Protein AF-A0A7C9ANL4-F1 (afdb_monomer)

Sequence (122 aa):
MRTINEDDHLSNDPPSDDTKQAWLREDARLFLQIRNFVDTEVIGLINHCEFMKELMYYLDLLYSGQGNISRIYEVCRAFYHAEKEGKSLIAHLMDFKKTYEELICFYHSVLISKYNRNSDNK

Solvent-accessible surface area (backbone atoms only — not comparable to full-atom values): 7108 Å² total; per-residue (Å²): 130,83,76,73,60,72,68,48,46,53,75,48,73,85,59,91,56,92,59,27,67,63,49,54,55,50,35,54,50,53,39,53,55,55,56,73,75,48,56,76,81,54,47,72,75,53,68,84,46,90,46,37,27,51,45,50,53,49,50,41,64,65,58,63,44,90,55,3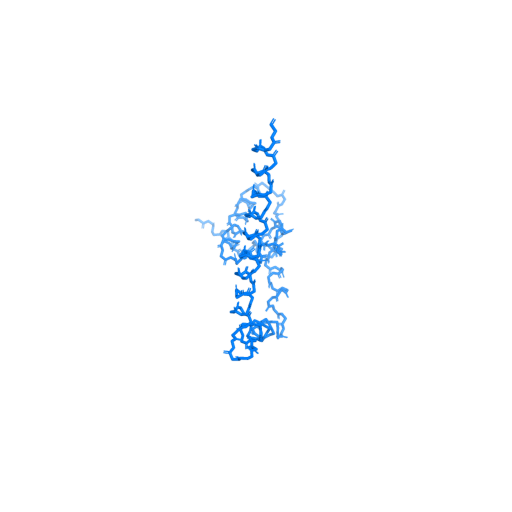8,59,61,46,50,50,50,50,51,48,53,59,70,66,31,63,56,97,90,36,40,46,68,57,53,52,50,54,50,51,51,55,51,52,52,50,50,53,51,54,50,52,53,51,51,55,51,50,52,57,59,58,76,75,108

Mean predicted aligned error: 14.86 Å

Foldseek 3Di:
DDPPPPCCQQAHDQDPDPCRVVVLVVFVVVVVVVLVVDDPVCNVVCVPDSGNNRSNVVCCVQPVPDCNVVVVVVVVCCQQPVDDPNHGPVVVVVVVVVVVVVVVVVVVVVVVVVVVVVVVVD

Organism: Opuntia streptacantha (NCBI:txid393608)

Radius of gyration: 26.52 Å; Cα contacts (8 Å, |Δi|>4): 47; chains: 1; bounding box: 54×34×85 Å

pLDDT: mean 79.26, std 11.83, range [32.06, 93.19]

Nearest PDB structures (foldseek):
  7sq3-assembly1_A  TM=4.144E-01  e=3.584E+00  synthetic construct
  1tmx-assembly1_A  TM=2.759E-01  e=5.996E+00  Pimelobacter simplex
  8gih-assembly1_C-3  TM=2.876E-01  e=9.406E+00  Hepatitis B virus

Structure (mmCIF, N/CA/C/O backbone):
data_AF-A0A7C9ANL4-F1
#
_entry.id   AF-A0A7C9ANL4-F1
#
loop_
_atom_site.group_PDB
_atom_site.id
_atom_site.type_symbol
_atom_site.label_atom_id
_atom_site.label_alt_id
_atom_site.label_comp_id
_atom_site.label_asym_id
_atom_site.label_entity_id
_atom_site.label_seq_id
_atom_site.pdbx_PDB_ins_code
_atom_site.Cartn_x
_atom_site.Cartn_y
_atom_site.Cartn_z
_atom_site.occupancy
_atom_site.B_iso_or_equiv
_atom_site.auth_seq_id
_atom_site.auth_comp_id
_atom_site.auth_asym_id
_atom_site.auth_atom_id
_atom_site.pdbx_PDB_model_num
ATOM 1 N N . MET A 1 1 ? 13.141 14.160 -30.616 1.00 32.06 1 MET A N 1
ATOM 2 C CA . MET A 1 1 ? 13.045 13.787 -29.191 1.00 32.06 1 MET A CA 1
ATOM 3 C C . MET A 1 1 ? 12.979 12.274 -29.138 1.00 32.06 1 MET A C 1
ATOM 5 O O . MET A 1 1 ? 12.066 11.727 -29.738 1.00 32.06 1 MET A O 1
ATOM 9 N N . ARG A 1 2 ? 13.980 11.596 -28.561 1.00 38.28 2 ARG A N 1
ATOM 10 C CA . ARG A 1 2 ? 13.885 10.148 -28.333 1.00 38.28 2 ARG A CA 1
ATOM 11 C C . ARG A 1 2 ? 12.929 9.965 -27.161 1.00 38.28 2 ARG A C 1
ATOM 13 O O . ARG A 1 2 ? 13.272 10.351 -26.050 1.00 38.28 2 ARG A O 1
ATOM 20 N N . THR A 1 3 ? 11.734 9.460 -27.428 1.00 39.00 3 THR A N 1
ATOM 21 C CA . THR A 1 3 ? 10.928 8.801 -26.405 1.00 39.00 3 THR A CA 1
ATOM 22 C C . THR A 1 3 ? 11.764 7.621 -25.928 1.00 39.00 3 THR A C 1
ATOM 24 O O . THR A 1 3 ? 11.957 6.661 -26.673 1.00 39.00 3 THR A O 1
ATOM 27 N N . ILE A 1 4 ? 12.373 7.748 -24.748 1.00 48.22 4 ILE A N 1
ATOM 28 C CA . ILE A 1 4 ? 12.832 6.577 -24.001 1.00 48.22 4 ILE A CA 1
ATOM 29 C C . ILE A 1 4 ? 11.581 5.710 -23.889 1.00 48.22 4 ILE A C 1
ATOM 31 O O . ILE A 1 4 ? 10.530 6.215 -23.497 1.00 48.22 4 ILE A O 1
ATOM 35 N N . ASN A 1 5 ? 11.649 4.489 -24.408 1.00 56.22 5 ASN A N 1
ATOM 36 C CA . ASN A 1 5 ? 10.501 3.600 -24.420 1.00 56.22 5 ASN A CA 1
ATOM 37 C C . ASN A 1 5 ? 10.139 3.345 -22.953 1.00 56.22 5 ASN A C 1
ATOM 39 O O . ASN A 1 5 ? 10.949 2.761 -22.247 1.00 56.22 5 ASN A O 1
ATOM 43 N N . GLU A 1 6 ? 9.009 3.856 -22.463 1.00 55.91 6 GLU A N 1
ATOM 44 C CA . GLU A 1 6 ? 8.657 3.792 -21.031 1.00 55.91 6 GLU A CA 1
ATOM 45 C C . GLU A 1 6 ? 8.586 2.335 -20.533 1.00 55.91 6 GLU A C 1
ATOM 47 O O . GLU A 1 6 ? 8.926 2.056 -19.385 1.00 55.91 6 GLU A O 1
ATOM 52 N N . ASP A 1 7 ? 8.285 1.400 -21.442 1.00 62.53 7 ASP A N 1
ATOM 53 C CA . ASP A 1 7 ? 8.330 -0.051 -21.227 1.00 62.53 7 ASP A CA 1
ATOM 54 C C . ASP A 1 7 ? 9.720 -0.588 -20.837 1.00 62.53 7 ASP A C 1
ATOM 56 O O . ASP A 1 7 ? 9.826 -1.665 -20.247 1.00 62.53 7 ASP A O 1
ATOM 60 N N . ASP A 1 8 ? 10.794 0.148 -21.135 1.00 75.25 8 ASP A N 1
ATOM 61 C CA . ASP A 1 8 ? 12.172 -0.240 -20.818 1.00 75.25 8 ASP A CA 1
ATOM 62 C C . ASP A 1 8 ? 12.377 -0.368 -19.301 1.00 75.25 8 ASP A C 1
ATOM 64 O O . ASP A 1 8 ? 12.922 -1.361 -18.825 1.00 75.25 8 ASP A O 1
ATOM 68 N N . HIS A 1 9 ? 11.830 0.573 -18.526 1.00 84.44 9 HIS A N 1
ATOM 69 C CA . HIS A 1 9 ? 11.917 0.583 -17.062 1.00 84.44 9 HIS A CA 1
ATOM 70 C C . HIS A 1 9 ? 11.078 -0.514 -16.393 1.00 84.44 9 HIS A C 1
ATOM 72 O O . HIS A 1 9 ? 11.322 -0.874 -15.242 1.00 84.44 9 HIS A O 1
ATOM 78 N N . LEU A 1 10 ? 10.083 -1.061 -17.100 1.00 82.19 10 LEU A N 1
ATOM 79 C CA . LEU A 1 10 ? 9.181 -2.081 -16.559 1.00 82.19 10 LEU A CA 1
ATOM 80 C C . LEU A 1 10 ? 9.803 -3.482 -16.587 1.00 82.19 10 LEU A C 1
ATOM 82 O O . LEU A 1 10 ? 9.390 -4.346 -15.818 1.00 82.19 10 LEU A O 1
ATOM 86 N N . SER A 1 11 ? 10.762 -3.726 -17.487 1.00 81.00 11 SER A N 1
ATOM 87 C CA . SER A 1 11 ? 11.267 -5.080 -17.772 1.00 81.00 11 SER A CA 1
ATOM 88 C C . SER A 1 11 ? 12.789 -5.202 -17.765 1.00 81.00 11 SER A C 1
ATOM 90 O O . SER A 1 11 ? 13.307 -6.293 -17.498 1.00 81.00 11 SER A O 1
ATOM 92 N N . ASN A 1 12 ? 13.519 -4.118 -18.029 1.00 85.56 12 ASN A N 1
ATOM 93 C CA . ASN A 1 12 ? 14.965 -4.167 -18.217 1.00 85.56 12 ASN A CA 1
ATOM 94 C C . ASN A 1 12 ? 15.724 -3.678 -16.984 1.00 85.56 12 ASN A C 1
ATOM 96 O O . ASN A 1 12 ? 15.233 -2.882 -16.187 1.00 85.56 12 ASN A O 1
ATOM 100 N N . ASP A 1 13 ? 16.933 -4.210 -16.821 1.00 87.50 13 ASP A N 1
ATOM 101 C CA . ASP A 1 13 ? 17.856 -3.769 -15.781 1.00 87.50 13 ASP A CA 1
ATOM 102 C C . ASP A 1 13 ? 18.574 -2.481 -16.219 1.00 87.50 13 ASP A C 1
ATOM 104 O O . ASP A 1 13 ? 18.686 -2.222 -17.425 1.00 87.50 13 ASP A O 1
ATOM 108 N N . PRO A 1 14 ? 19.104 -1.682 -15.271 1.00 87.44 14 PRO A N 1
ATOM 109 C CA . PRO A 1 14 ? 19.801 -0.450 -15.605 1.00 87.44 14 PRO A CA 1
ATOM 110 C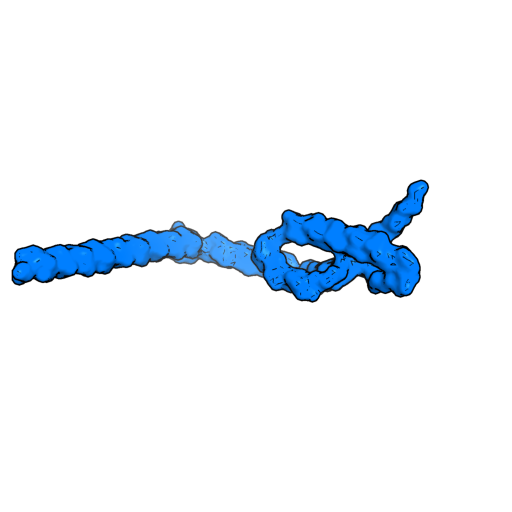 C . PRO A 1 14 ? 20.946 -0.705 -16.602 1.00 87.44 14 PRO A C 1
ATOM 112 O O . PRO A 1 14 ? 21.752 -1.620 -16.386 1.00 87.44 14 PRO A O 1
ATOM 115 N N . PRO A 1 15 ? 21.093 0.120 -17.653 1.00 89.06 15 PRO A N 1
ATOM 116 C CA . PRO A 1 15 ? 22.166 -0.046 -18.621 1.00 89.06 15 PRO A CA 1
ATOM 117 C C . PRO A 1 15 ? 23.537 0.185 -17.969 1.00 89.06 15 PRO A C 1
ATOM 119 O O . PRO A 1 15 ? 23.674 0.890 -16.965 1.00 89.06 15 PRO A O 1
ATOM 122 N N . SER A 1 16 ? 24.581 -0.421 -18.536 1.00 89.62 16 SER A N 1
ATOM 123 C CA . SER A 1 16 ? 25.959 -0.322 -18.032 1.00 89.62 16 SER A CA 1
ATOM 124 C C . SER A 1 16 ? 26.796 0.769 -18.707 1.00 89.62 16 SER A C 1
ATOM 126 O O . SER A 1 16 ? 27.961 0.938 -18.357 1.00 89.62 16 SER A O 1
ATOM 128 N N . ASP A 1 17 ? 26.237 1.460 -19.697 1.00 91.00 17 ASP A N 1
ATOM 129 C CA . ASP A 1 17 ? 26.921 2.475 -20.495 1.00 91.00 17 ASP A CA 1
ATOM 130 C C . ASP A 1 17 ? 26.726 3.896 -19.930 1.00 91.00 17 ASP A C 1
ATOM 132 O O . ASP A 1 17 ? 26.161 4.105 -18.851 1.00 91.00 17 ASP A O 1
ATOM 136 N N . ASP A 1 18 ? 27.181 4.897 -20.684 1.00 89.88 18 ASP A N 1
ATOM 137 C CA . ASP A 1 18 ? 27.098 6.311 -20.307 1.00 89.88 18 ASP A CA 1
ATOM 138 C C . ASP A 1 18 ? 25.650 6.812 -20.117 1.00 89.88 18 ASP A C 1
ATOM 140 O O . ASP A 1 18 ? 25.428 7.875 -19.531 1.00 89.88 18 ASP A O 1
ATOM 144 N N . THR A 1 19 ? 24.640 6.056 -20.567 1.00 89.12 19 THR A N 1
ATOM 145 C CA . THR A 1 19 ? 23.224 6.407 -20.395 1.00 89.12 19 THR A CA 1
ATOM 146 C C . THR A 1 19 ? 22.669 6.031 -19.019 1.00 89.12 19 THR A C 1
ATOM 148 O O . THR A 1 19 ? 21.613 6.540 -18.633 1.00 89.12 19 THR A O 1
ATOM 151 N N . LYS A 1 20 ? 23.408 5.240 -18.222 1.00 89.75 20 LYS A N 1
ATOM 152 C CA . LYS A 1 20 ? 22.997 4.745 -16.896 1.00 89.75 20 LYS A CA 1
ATOM 153 C C . LYS A 1 20 ? 22.445 5.823 -15.968 1.00 89.75 20 LYS A C 1
ATOM 155 O O . LYS A 1 20 ? 21.421 5.623 -15.329 1.00 89.75 20 LYS A O 1
ATOM 160 N N . GLN A 1 21 ? 23.106 6.976 -15.876 1.00 89.88 21 GLN A N 1
ATOM 161 C CA . GLN A 1 21 ? 22.682 8.043 -14.958 1.00 89.88 21 GLN A CA 1
ATOM 162 C C . GLN A 1 21 ? 21.355 8.687 -15.370 1.00 89.88 21 GLN A C 1
ATOM 164 O O . GLN A 1 21 ? 20.523 9.003 -14.519 1.00 89.88 21 GLN A O 1
ATOM 169 N N . ALA A 1 22 ? 21.151 8.882 -16.675 1.00 89.25 22 ALA A N 1
ATOM 170 C CA . ALA A 1 22 ? 19.892 9.402 -17.193 1.00 89.25 22 ALA A CA 1
ATOM 171 C C . ALA A 1 22 ? 18.761 8.389 -16.978 1.00 89.25 22 ALA A C 1
ATOM 173 O O . ALA A 1 22 ? 17.679 8.775 -16.542 1.00 89.25 22 ALA A O 1
ATOM 174 N N . TRP A 1 23 ? 19.054 7.105 -17.198 1.00 91.69 23 TRP A N 1
ATOM 175 C CA . TRP A 1 23 ? 18.128 6.003 -16.963 1.00 91.69 23 TRP A CA 1
ATOM 176 C C . TRP A 1 23 ? 17.707 5.915 -15.488 1.00 91.69 23 TRP A C 1
ATOM 178 O O . TRP A 1 23 ? 16.521 5.954 -15.191 1.00 91.69 23 TRP A O 1
ATOM 188 N N . LEU A 1 24 ? 18.655 5.914 -14.543 1.00 91.88 24 LEU A N 1
ATOM 189 C CA . LEU A 1 24 ? 18.358 5.834 -13.102 1.00 91.88 24 LEU A CA 1
ATOM 190 C C . LEU A 1 24 ? 17.508 7.006 -12.600 1.00 91.88 24 LEU A C 1
ATOM 192 O O . LEU A 1 24 ? 16.651 6.837 -11.736 1.00 91.88 24 LEU A O 1
ATOM 196 N N . ARG A 1 25 ? 17.744 8.212 -13.131 1.00 91.75 25 ARG A N 1
ATOM 197 C CA . ARG A 1 25 ? 16.937 9.386 -12.781 1.00 91.75 25 ARG A CA 1
ATOM 198 C C . ARG A 1 25 ? 15.487 9.217 -13.229 1.00 91.75 25 ARG A C 1
ATOM 200 O O . ARG A 1 25 ? 14.581 9.622 -12.503 1.00 91.75 25 ARG A O 1
ATOM 207 N N . GLU A 1 26 ? 15.291 8.685 -14.426 1.00 89.75 26 GLU A N 1
ATOM 208 C CA . GLU A 1 26 ? 13.966 8.457 -14.989 1.00 89.75 26 GLU A CA 1
ATOM 209 C C . GLU A 1 26 ? 13.236 7.332 -14.246 1.00 89.75 26 GLU A C 1
ATOM 211 O O . GLU A 1 26 ? 12.099 7.525 -13.821 1.00 89.75 26 GLU A O 1
ATOM 216 N N . ASP A 1 27 ? 13.929 6.230 -13.957 1.00 91.25 27 ASP A N 1
ATOM 217 C CA . ASP A 1 27 ? 13.401 5.113 -13.170 1.00 91.25 27 ASP A CA 1
ATOM 218 C C . ASP A 1 27 ? 12.905 5.569 -11.789 1.00 91.25 27 ASP A C 1
ATOM 220 O O . ASP A 1 27 ? 11.748 5.352 -11.424 1.00 91.25 27 ASP A O 1
ATOM 224 N N . ALA A 1 28 ? 13.732 6.331 -11.061 1.00 90.75 28 ALA A N 1
ATOM 225 C CA . ALA A 1 28 ? 13.367 6.879 -9.756 1.00 90.75 28 ALA A CA 1
ATOM 226 C C . ALA A 1 28 ? 12.168 7.840 -9.832 1.00 90.75 28 ALA A C 1
ATOM 228 O O . ALA A 1 28 ? 11.339 7.883 -8.917 1.00 90.75 28 ALA A O 1
ATOM 229 N N . ARG A 1 29 ? 12.053 8.620 -10.917 1.00 91.94 29 ARG A N 1
ATOM 230 C CA . ARG A 1 29 ? 10.903 9.507 -11.143 1.00 91.94 29 ARG A CA 1
ATOM 231 C C . ARG A 1 29 ? 9.619 8.696 -11.281 1.00 91.94 29 ARG A C 1
ATOM 233 O O . ARG A 1 29 ? 8.642 9.014 -10.603 1.00 91.94 29 ARG A O 1
ATOM 240 N N . LEU A 1 30 ? 9.633 7.668 -12.125 1.00 87.94 30 LEU A N 1
ATOM 241 C CA . LEU A 1 30 ? 8.485 6.792 -12.343 1.00 87.94 30 LEU A CA 1
ATOM 242 C C . LEU A 1 30 ? 8.124 6.046 -11.047 1.00 87.94 30 LEU A C 1
ATOM 244 O O . LEU A 1 30 ? 6.954 6.000 -10.665 1.00 87.94 30 LEU A O 1
ATOM 248 N N . PHE A 1 31 ? 9.122 5.542 -10.313 1.00 88.31 31 PHE A N 1
ATOM 249 C CA . PHE A 1 31 ? 8.925 4.842 -9.039 1.00 88.31 31 PHE A CA 1
ATOM 250 C C . PHE A 1 31 ? 8.205 5.725 -8.021 1.00 88.31 31 PHE A C 1
ATOM 252 O O . PHE A 1 31 ? 7.204 5.324 -7.426 1.00 88.31 31 PHE A O 1
ATOM 259 N N . LEU A 1 32 ? 8.681 6.960 -7.843 1.00 87.94 32 LEU A N 1
ATOM 260 C CA . LEU A 1 32 ? 8.068 7.915 -6.923 1.00 87.94 32 LEU A CA 1
ATOM 261 C C . LEU A 1 32 ? 6.652 8.304 -7.349 1.00 87.94 32 LEU A C 1
ATOM 263 O O . LEU A 1 32 ? 5.794 8.477 -6.486 1.00 87.94 32 LEU A O 1
ATOM 267 N N . GLN A 1 33 ? 6.392 8.426 -8.652 1.00 85.50 33 GLN A N 1
ATOM 268 C CA . GLN A 1 33 ? 5.047 8.700 -9.153 1.00 85.50 33 GLN A CA 1
ATOM 269 C C . GLN A 1 33 ? 4.078 7.591 -8.754 1.00 85.50 33 GLN A C 1
ATOM 271 O O . GLN A 1 33 ? 3.064 7.895 -8.134 1.00 85.50 33 GLN A O 1
ATOM 276 N N . ILE A 1 34 ? 4.406 6.325 -9.024 1.00 82.50 34 ILE A N 1
ATOM 277 C CA . ILE A 1 34 ? 3.543 5.196 -8.648 1.00 82.50 34 ILE A CA 1
ATOM 278 C C . ILE A 1 34 ? 3.395 5.112 -7.130 1.00 82.50 34 ILE A C 1
ATOM 280 O O . ILE A 1 34 ? 2.277 5.024 -6.629 1.00 82.50 34 ILE A O 1
ATOM 284 N N . ARG A 1 35 ? 4.497 5.224 -6.382 1.00 83.88 35 ARG A N 1
ATOM 285 C CA . ARG A 1 35 ? 4.475 5.191 -4.913 1.00 83.88 35 ARG A CA 1
ATOM 286 C C . ARG A 1 35 ? 3.535 6.239 -4.313 1.00 83.88 35 ARG A C 1
ATOM 288 O O . ARG A 1 35 ? 2.909 5.961 -3.298 1.00 83.88 35 ARG A O 1
ATOM 295 N N . ASN A 1 36 ? 3.408 7.413 -4.932 1.00 84.19 36 ASN A N 1
ATOM 296 C CA . ASN A 1 36 ? 2.500 8.464 -4.467 1.00 84.19 36 ASN A CA 1
ATOM 297 C C . ASN A 1 36 ? 1.010 8.141 -4.678 1.00 84.19 36 ASN A C 1
ATOM 299 O O . ASN A 1 36 ? 0.171 8.770 -4.038 1.00 84.19 36 ASN A O 1
ATOM 303 N N . PHE A 1 37 ? 0.671 7.200 -5.561 1.00 81.50 37 PHE A N 1
ATOM 304 C CA . PHE A 1 37 ? -0.707 6.754 -5.801 1.00 81.50 37 PHE A CA 1
ATOM 305 C C . PHE A 1 37 ? -1.087 5.498 -5.011 1.00 81.50 37 PHE A C 1
ATOM 307 O O . PHE A 1 37 ? -2.248 5.094 -5.027 1.00 81.50 37 PHE A O 1
ATOM 314 N N . VAL A 1 38 ? -0.124 4.874 -4.337 1.00 79.75 38 VAL A N 1
ATOM 315 C CA . VAL A 1 38 ? -0.318 3.644 -3.572 1.00 79.75 38 VAL A CA 1
ATOM 316 C C . VAL A 1 38 ? -0.679 3.983 -2.123 1.00 79.75 38 VAL A C 1
ATOM 318 O O . VAL A 1 38 ? -0.069 4.863 -1.514 1.00 79.75 38 VAL A O 1
ATOM 321 N N . ASP A 1 39 ? -1.657 3.268 -1.560 1.00 80.94 39 ASP A N 1
ATOM 322 C CA . ASP A 1 39 ? -2.067 3.434 -0.163 1.00 80.94 39 ASP A CA 1
ATOM 323 C C . ASP A 1 39 ? -0.890 3.253 0.802 1.00 80.94 39 ASP A C 1
ATOM 325 O O . ASP A 1 39 ? -0.027 2.389 0.624 1.00 80.94 39 ASP A O 1
ATOM 329 N N . THR A 1 40 ? -0.878 4.040 1.878 1.00 80.38 40 THR A N 1
ATOM 330 C CA . THR A 1 40 ? 0.217 4.056 2.863 1.00 80.38 40 THR A CA 1
ATOM 331 C C . THR A 1 40 ? 0.476 2.694 3.508 1.00 80.38 40 THR A C 1
ATOM 333 O O . THR A 1 40 ? 1.617 2.397 3.862 1.00 80.38 40 THR A O 1
ATOM 336 N N . GLU A 1 41 ? -0.545 1.843 3.610 1.00 78.56 41 GLU A N 1
ATOM 337 C CA . GLU A 1 41 ? -0.429 0.465 4.101 1.00 78.56 41 GLU A CA 1
ATOM 338 C C . GLU A 1 41 ? 0.342 -0.444 3.128 1.00 78.56 41 GLU A C 1
ATOM 340 O O . GLU A 1 41 ? 1.087 -1.326 3.554 1.00 78.56 41 GLU A O 1
ATOM 345 N N . VAL A 1 42 ? 0.236 -0.189 1.821 1.00 76.00 42 VAL A N 1
ATOM 346 C CA . VAL A 1 42 ? 0.942 -0.932 0.768 1.00 76.00 42 VAL A CA 1
ATOM 347 C C . VAL A 1 42 ? 2.374 -0.411 0.591 1.00 76.00 42 VAL A C 1
ATOM 349 O O . VAL A 1 42 ? 3.258 -1.188 0.232 1.00 76.00 42 VAL A O 1
ATOM 352 N N . ILE A 1 43 ? 2.656 0.854 0.939 1.00 81.75 43 ILE A N 1
ATOM 353 C CA . ILE A 1 43 ? 4.022 1.421 0.918 1.00 81.75 43 ILE A CA 1
ATOM 354 C C . ILE A 1 43 ? 4.998 0.555 1.729 1.00 81.75 43 ILE A C 1
ATOM 356 O O . ILE A 1 43 ? 6.120 0.313 1.288 1.00 81.75 43 ILE A O 1
ATOM 360 N N . GLY A 1 44 ? 4.568 0.041 2.887 1.00 82.00 44 GLY A N 1
ATOM 361 C CA . GLY A 1 44 ? 5.388 -0.846 3.719 1.00 82.00 44 GLY A CA 1
ATOM 362 C C . GLY A 1 44 ? 5.824 -2.127 3.001 1.00 82.00 44 GLY A C 1
ATOM 363 O O . GLY A 1 44 ? 6.926 -2.615 3.243 1.00 82.00 44 GLY A O 1
ATOM 364 N N . LEU A 1 45 ? 4.989 -2.631 2.089 1.00 79.31 45 LEU A N 1
ATOM 365 C CA . LEU A 1 45 ? 5.239 -3.853 1.329 1.00 79.31 45 LEU A CA 1
ATOM 366 C C . LEU A 1 45 ? 6.193 -3.623 0.155 1.00 79.31 45 LEU A C 1
ATOM 368 O O . LEU A 1 45 ? 6.964 -4.517 -0.159 1.00 79.31 45 LEU A O 1
ATOM 372 N N . ILE A 1 46 ? 6.195 -2.434 -0.453 1.00 83.50 46 ILE A N 1
ATOM 373 C CA . ILE A 1 46 ? 7.013 -2.118 -1.641 1.00 83.50 46 ILE A CA 1
ATOM 374 C C . ILE A 1 46 ? 8.333 -1.393 -1.324 1.00 83.50 46 ILE A C 1
ATOM 376 O O . ILE A 1 46 ? 9.111 -1.103 -2.224 1.00 83.50 46 ILE A O 1
ATOM 380 N N . ASN A 1 47 ? 8.620 -1.103 -0.050 1.00 85.50 47 ASN A N 1
ATOM 381 C CA . ASN A 1 47 ? 9.829 -0.372 0.365 1.00 85.50 47 ASN A CA 1
ATOM 382 C C . ASN A 1 47 ? 11.154 -1.091 0.056 1.00 85.50 47 ASN A C 1
ATOM 384 O O . ASN A 1 47 ? 12.208 -0.468 0.135 1.00 85.50 47 ASN A O 1
ATOM 388 N N . HIS A 1 48 ? 11.110 -2.391 -0.225 1.00 85.75 48 HIS A N 1
ATOM 389 C CA . HIS A 1 48 ? 12.289 -3.182 -0.565 1.00 85.75 48 HIS A CA 1
ATOM 390 C C . HIS A 1 48 ? 12.632 -3.136 -2.061 1.00 85.75 48 HIS A C 1
ATOM 392 O O . HIS A 1 48 ? 13.682 -3.643 -2.436 1.00 85.75 48 HIS A O 1
ATOM 398 N N . CYS A 1 49 ? 11.759 -2.568 -2.900 1.00 90.06 49 CYS A N 1
ATOM 399 C CA . CYS A 1 49 ? 12.001 -2.427 -4.330 1.00 90.06 49 CYS A CA 1
ATOM 400 C C . CYS A 1 49 ? 12.941 -1.242 -4.586 1.00 90.06 49 CYS A C 1
ATOM 402 O O . CYS A 1 49 ? 12.678 -0.129 -4.125 1.00 90.06 49 CYS A O 1
ATOM 404 N N . GLU A 1 50 ? 14.008 -1.475 -5.346 1.00 88.69 50 GLU A N 1
ATOM 405 C CA . GLU A 1 50 ? 14.964 -0.443 -5.754 1.00 88.69 50 GLU A CA 1
ATOM 406 C C . GLU A 1 50 ? 14.628 0.142 -7.132 1.00 88.69 50 GLU A C 1
ATOM 408 O O . GLU A 1 50 ? 14.866 1.329 -7.361 1.00 88.69 50 GLU A O 1
ATOM 413 N N . PHE A 1 51 ? 14.039 -0.668 -8.021 1.00 90.00 51 PHE A N 1
ATOM 414 C CA . PHE A 1 51 ? 13.750 -0.293 -9.411 1.00 90.00 51 PHE A CA 1
ATOM 415 C C . PHE A 1 51 ? 12.279 -0.457 -9.790 1.00 90.00 51 PHE A C 1
ATOM 417 O O . PHE A 1 51 ? 11.544 -1.258 -9.202 1.00 90.00 51 PHE A O 1
ATOM 424 N N . MET A 1 52 ? 11.854 0.261 -10.834 1.00 87.19 52 MET A N 1
ATOM 425 C CA . MET A 1 52 ? 10.491 0.169 -11.369 1.00 87.19 52 MET A CA 1
ATOM 426 C C . MET A 1 52 ? 10.109 -1.264 -11.773 1.00 87.19 52 MET A C 1
ATOM 428 O O . MET A 1 52 ? 9.021 -1.732 -11.442 1.00 87.19 52 MET A O 1
ATOM 432 N N . LYS A 1 53 ? 11.020 -1.999 -12.413 1.00 88.19 53 LYS A N 1
ATOM 433 C CA . LYS A 1 53 ? 10.846 -3.418 -12.757 1.00 88.19 53 LYS A CA 1
ATOM 434 C C . LYS A 1 53 ? 10.474 -4.283 -11.550 1.00 88.19 53 LYS A C 1
ATOM 436 O O . LYS A 1 53 ? 9.582 -5.122 -11.638 1.00 88.19 53 LYS A O 1
ATOM 441 N N . GLU A 1 54 ? 11.142 -4.079 -10.416 1.00 87.69 54 GLU A N 1
ATOM 442 C CA . GLU A 1 54 ? 10.894 -4.847 -9.191 1.00 87.69 54 GLU A CA 1
ATOM 443 C C . GLU A 1 54 ? 9.546 -4.486 -8.574 1.00 87.69 54 GLU A C 1
ATOM 445 O O . GLU A 1 54 ? 8.785 -5.375 -8.196 1.00 87.69 54 GLU A O 1
ATOM 450 N N . LEU A 1 55 ? 9.228 -3.188 -8.535 1.00 87.62 55 LEU A N 1
ATOM 451 C CA . LEU A 1 55 ? 7.927 -2.694 -8.094 1.00 87.62 55 LEU A CA 1
ATOM 452 C C . LEU A 1 55 ? 6.800 -3.304 -8.929 1.00 87.62 55 LEU A C 1
ATOM 454 O O . LEU A 1 55 ? 5.839 -3.828 -8.374 1.00 87.62 55 LEU A O 1
ATOM 458 N N . MET A 1 56 ? 6.926 -3.270 -10.254 1.00 85.38 56 MET A N 1
ATOM 459 C CA . MET A 1 56 ? 5.918 -3.798 -11.171 1.00 85.38 56 MET A CA 1
ATOM 460 C C . MET A 1 56 ? 5.784 -5.312 -11.067 1.00 85.38 56 MET A C 1
ATOM 462 O O . MET A 1 56 ? 4.664 -5.808 -11.017 1.00 85.38 56 MET A O 1
ATOM 466 N N . TYR A 1 57 ? 6.895 -6.042 -10.959 1.00 83.69 57 TYR A N 1
ATOM 467 C CA . TYR A 1 57 ? 6.873 -7.483 -10.713 1.00 83.69 57 TYR A CA 1
ATOM 468 C C . TYR A 1 57 ? 6.180 -7.826 -9.388 1.00 83.69 57 TYR A C 1
ATOM 470 O O . TYR A 1 57 ? 5.398 -8.772 -9.317 1.00 83.69 57 TYR A O 1
ATOM 478 N N . TYR A 1 58 ? 6.433 -7.049 -8.333 1.00 82.69 58 TYR A N 1
ATOM 479 C CA . TYR A 1 58 ? 5.829 -7.283 -7.027 1.00 82.69 58 TYR A CA 1
ATOM 480 C C . TYR A 1 58 ? 4.342 -6.920 -7.001 1.00 82.69 58 TYR A C 1
ATOM 482 O O . TYR A 1 58 ? 3.536 -7.663 -6.445 1.00 82.69 58 TYR A O 1
ATOM 490 N N . LEU A 1 59 ? 3.954 -5.809 -7.630 1.00 79.50 59 LEU A N 1
ATOM 491 C CA . LEU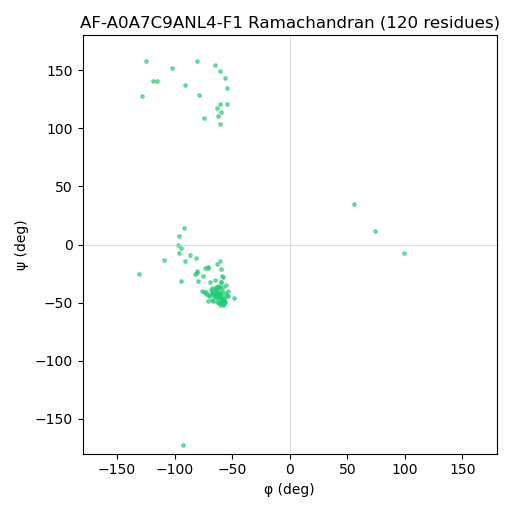 A 1 59 ? 2.551 -5.442 -7.807 1.00 79.50 59 LEU A CA 1
ATOM 492 C C . LEU A 1 59 ? 1.819 -6.487 -8.647 1.00 79.50 59 LEU A C 1
ATOM 494 O O . LEU A 1 59 ? 0.724 -6.895 -8.270 1.00 79.50 59 LEU A O 1
ATOM 498 N N . ASP A 1 60 ? 2.429 -6.974 -9.727 1.00 80.12 60 ASP A N 1
ATOM 499 C CA . ASP A 1 60 ? 1.871 -8.086 -10.483 1.00 80.12 60 ASP A CA 1
ATOM 500 C C . ASP A 1 60 ? 1.701 -9.299 -9.565 1.00 80.12 60 ASP A C 1
ATOM 502 O O . ASP A 1 60 ? 0.585 -9.746 -9.383 1.00 80.12 60 ASP A O 1
ATOM 506 N N . LEU A 1 61 ? 2.723 -9.744 -8.833 1.00 76.94 61 LEU A N 1
ATOM 507 C CA . LEU A 1 61 ? 2.589 -10.863 -7.891 1.00 76.94 61 LEU A CA 1
ATOM 508 C C . LEU A 1 61 ? 1.457 -10.677 -6.857 1.00 76.94 61 LEU A C 1
ATOM 510 O O . LEU A 1 61 ? 0.710 -11.617 -6.570 1.00 76.94 61 LEU A O 1
ATOM 514 N N . LEU A 1 62 ? 1.323 -9.478 -6.282 1.00 73.38 62 LEU A N 1
ATOM 515 C CA . LEU A 1 62 ? 0.277 -9.168 -5.305 1.00 73.38 62 LEU A CA 1
ATOM 516 C C . LEU A 1 62 ? -1.123 -9.228 -5.934 1.00 73.38 62 LEU A C 1
ATOM 518 O O . LEU A 1 62 ? -2.056 -9.765 -5.326 1.00 73.38 62 LEU A O 1
ATOM 522 N N . TYR A 1 63 ? -1.272 -8.699 -7.149 1.00 71.75 63 TYR A N 1
ATOM 523 C CA . TYR A 1 63 ? -2.573 -8.413 -7.756 1.00 71.75 63 TYR A CA 1
ATOM 524 C C . TYR A 1 63 ? -2.964 -9.340 -8.927 1.00 71.75 63 TYR A C 1
ATOM 526 O O . TYR A 1 63 ? -4.140 -9.367 -9.288 1.00 71.75 63 TYR A O 1
ATOM 534 N N . SER A 1 64 ? -2.046 -10.138 -9.483 1.00 69.88 64 SER A N 1
ATOM 535 C CA . SER A 1 64 ? -2.234 -10.999 -10.669 1.00 69.88 64 SER A CA 1
ATOM 536 C C . SER A 1 64 ? -2.694 -12.420 -10.344 1.00 69.88 64 SER A C 1
ATOM 538 O O . SER A 1 64 ? -3.202 -13.127 -11.216 1.00 69.88 64 SER A O 1
ATOM 540 N N . GLY A 1 65 ? -2.613 -12.840 -9.077 1.00 64.94 65 GLY A N 1
ATOM 541 C CA . GLY A 1 65 ? -3.183 -14.109 -8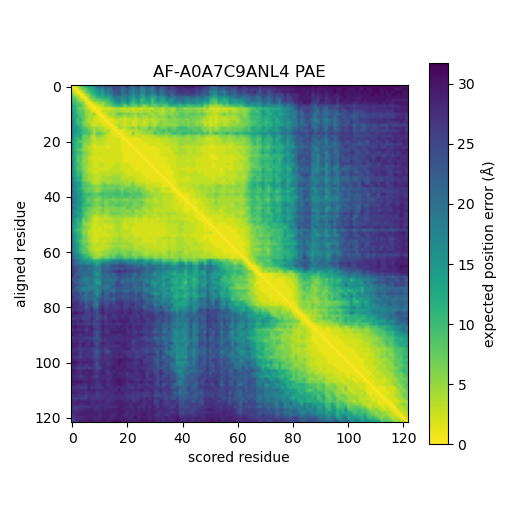.630 1.00 64.94 65 GLY A CA 1
ATOM 542 C C . GLY A 1 65 ? -4.698 -14.151 -8.857 1.00 64.94 65 GLY A C 1
ATOM 543 O O . GLY A 1 65 ? -5.442 -13.331 -8.314 1.00 64.94 65 GLY A O 1
ATOM 544 N N . GLN A 1 66 ? -5.183 -15.121 -9.639 1.00 56.06 66 GLN A N 1
ATOM 545 C CA . GLN A 1 66 ? -6.615 -15.303 -9.876 1.00 56.06 66 GLN A CA 1
ATOM 546 C C . GLN A 1 66 ? -7.334 -15.554 -8.545 1.00 56.06 66 GLN A C 1
ATOM 548 O O . GLN A 1 66 ? -7.113 -16.560 -7.876 1.00 56.06 66 GLN A O 1
ATOM 553 N N . GLY A 1 67 ? -8.187 -14.607 -8.156 1.00 61.28 67 GLY A N 1
ATOM 554 C CA . GLY A 1 67 ? -8.875 -14.623 -6.871 1.00 61.28 67 GLY A CA 1
ATOM 555 C C . GLY A 1 67 ? -8.243 -13.745 -5.793 1.00 61.28 67 GLY A C 1
ATOM 556 O O . GLY A 1 67 ? -8.906 -13.553 -4.788 1.00 61.28 67 GLY A O 1
ATOM 557 N N . ASN A 1 68 ? -7.065 -13.135 -5.977 1.00 70.88 68 ASN A N 1
ATOM 558 C CA . ASN A 1 68 ? -6.489 -12.224 -4.974 1.00 70.88 68 ASN A CA 1
ATOM 559 C C . ASN A 1 68 ? -7.314 -10.949 -4.825 1.00 70.88 68 ASN A C 1
ATOM 561 O O . ASN A 1 68 ? -7.690 -10.613 -3.712 1.00 70.88 68 ASN A O 1
ATOM 565 N N . ILE A 1 69 ? -7.683 -10.278 -5.920 1.00 65.75 69 ILE A N 1
ATOM 566 C CA . ILE A 1 69 ? -8.532 -9.076 -5.838 1.00 65.75 69 ILE A CA 1
ATOM 567 C C . ILE A 1 69 ? -9.912 -9.429 -5.273 1.00 65.75 69 ILE A C 1
ATOM 569 O O . ILE A 1 69 ? -10.413 -8.740 -4.387 1.00 65.75 69 ILE A O 1
ATOM 573 N N . SER A 1 70 ? -10.513 -10.534 -5.724 1.00 67.62 70 SER A N 1
ATOM 574 C CA . SER A 1 70 ? -11.802 -11.002 -5.201 1.00 67.62 70 SER A CA 1
ATOM 575 C C . SER A 1 70 ? -11.708 -11.393 -3.725 1.00 67.62 70 SER A C 1
ATOM 577 O O . SER A 1 70 ? -12.609 -11.076 -2.960 1.00 67.62 70 SER A O 1
ATOM 579 N N . ARG A 1 71 ? -10.602 -12.010 -3.298 1.00 71.94 71 ARG A N 1
ATOM 580 C CA . ARG A 1 71 ? -10.354 -12.413 -1.913 1.00 71.94 71 ARG A CA 1
ATOM 581 C C . ARG A 1 71 ? -10.053 -11.223 -1.014 1.00 71.94 71 ARG A C 1
ATOM 583 O O . ARG A 1 71 ? -10.586 -11.175 0.086 1.00 71.94 71 ARG A O 1
ATOM 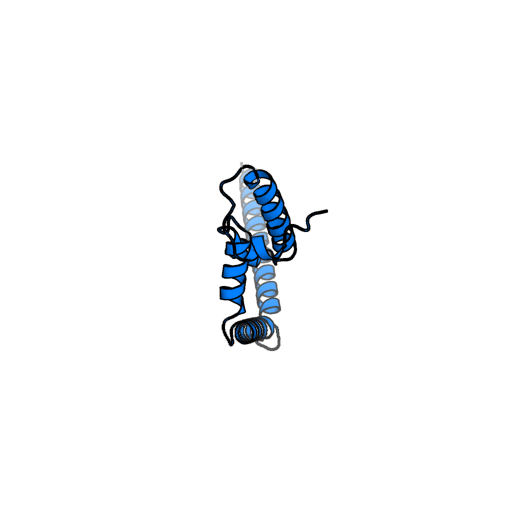590 N N . ILE A 1 72 ? -9.245 -10.266 -1.469 1.00 74.06 72 ILE A N 1
ATOM 591 C CA . ILE A 1 72 ? -9.012 -8.984 -0.792 1.00 74.06 72 ILE A CA 1
ATOM 592 C C . ILE A 1 72 ? -10.357 -8.292 -0.605 1.00 74.06 72 ILE A C 1
ATOM 594 O O . ILE A 1 72 ? -10.715 -7.930 0.509 1.00 74.06 72 ILE A O 1
ATOM 598 N N . TYR A 1 73 ? -11.157 -8.210 -1.666 1.00 68.38 73 TYR A N 1
ATOM 599 C CA . TYR A 1 73 ? -12.489 -7.635 -1.602 1.00 68.38 73 TYR A CA 1
ATOM 600 C 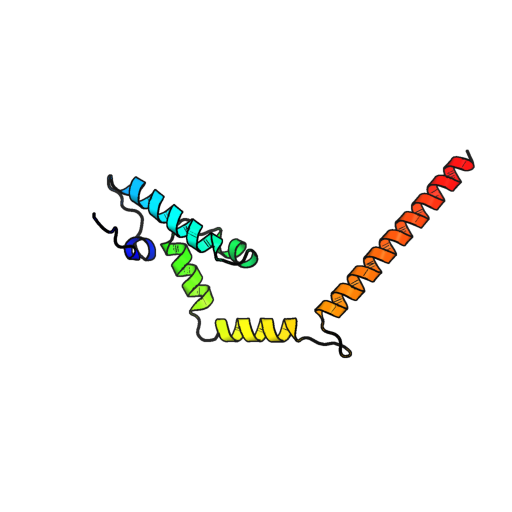C . TYR A 1 73 ? -13.418 -8.388 -0.636 1.00 68.38 73 TYR A C 1
ATOM 602 O O . TYR A 1 73 ? -14.100 -7.750 0.161 1.00 68.38 73 TYR A O 1
ATOM 610 N N . GLU A 1 74 ? -13.431 -9.722 -0.642 1.00 72.75 74 GLU A N 1
ATOM 611 C CA . GLU A 1 74 ? -14.198 -10.538 0.307 1.00 72.75 74 GLU A CA 1
ATOM 612 C C . GLU A 1 74 ? -13.746 -10.344 1.756 1.00 72.75 74 GLU A C 1
ATOM 614 O O . GLU A 1 74 ? -14.590 -10.234 2.643 1.00 72.75 74 GLU A O 1
ATOM 619 N N . VAL A 1 75 ? -12.436 -10.291 2.007 1.00 72.62 75 VAL A N 1
ATOM 620 C CA . VAL A 1 75 ? -11.854 -10.092 3.342 1.00 72.62 75 VAL A CA 1
ATOM 621 C C . VAL A 1 75 ? -12.165 -8.690 3.850 1.00 72.62 75 VAL A C 1
ATOM 623 O O . VAL A 1 75 ? -12.675 -8.553 4.959 1.00 72.62 75 VAL A O 1
ATOM 626 N N . CYS A 1 76 ? -11.947 -7.657 3.033 1.00 69.00 76 CYS A N 1
ATOM 627 C CA . CYS A 1 76 ? -12.325 -6.286 3.361 1.00 69.00 76 CYS A CA 1
ATOM 628 C C . CYS A 1 76 ? -13.832 -6.190 3.608 1.00 69.00 76 CYS A C 1
ATOM 630 O O . CYS A 1 76 ? -14.258 -5.648 4.624 1.00 69.00 76 CYS A O 1
ATOM 632 N N . ARG A 1 77 ? -14.659 -6.773 2.732 1.00 72.88 77 ARG A N 1
ATOM 633 C CA . ARG A 1 77 ? -16.113 -6.805 2.910 1.00 72.88 77 ARG A CA 1
ATOM 634 C C . ARG A 1 77 ? -16.483 -7.465 4.236 1.00 72.88 77 ARG A C 1
ATOM 636 O O . ARG A 1 77 ? -17.228 -6.855 4.993 1.00 72.88 77 ARG A O 1
ATOM 643 N N . ALA A 1 78 ? -15.962 -8.654 4.531 1.00 75.00 78 ALA A N 1
ATOM 644 C CA . ALA A 1 78 ? -16.245 -9.383 5.765 1.00 75.00 78 ALA A CA 1
ATOM 645 C C . ALA A 1 78 ? -15.782 -8.623 7.014 1.00 75.00 78 ALA A C 1
ATOM 647 O O . ALA A 1 78 ? -16.477 -8.646 8.022 1.00 75.00 78 ALA A O 1
ATOM 648 N N . PHE A 1 79 ? -14.646 -7.925 6.949 1.00 69.62 79 PHE A N 1
ATOM 649 C CA . PHE A 1 79 ? -14.121 -7.129 8.056 1.00 69.62 79 PHE A CA 1
ATOM 650 C C . PHE A 1 79 ? -14.950 -5.862 8.309 1.00 69.62 79 PHE A C 1
ATOM 652 O O . PHE A 1 79 ? -15.357 -5.603 9.439 1.00 69.62 79 PHE A O 1
ATOM 659 N N . TYR A 1 80 ? -15.251 -5.088 7.262 1.00 65.56 80 TYR A N 1
ATOM 660 C CA . TYR A 1 80 ? -16.009 -3.839 7.390 1.00 65.56 80 TYR A CA 1
ATOM 661 C C . TYR A 1 80 ? -17.512 -4.057 7.617 1.00 65.56 80 TYR A C 1
ATOM 663 O O . TYR A 1 80 ? -18.148 -3.218 8.248 1.00 65.56 80 TYR A O 1
ATOM 671 N N . HIS A 1 81 ? -18.072 -5.176 7.144 1.00 69.56 81 HIS A N 1
ATOM 672 C CA . HIS A 1 81 ? -19.468 -5.570 7.387 1.00 69.56 81 HIS A CA 1
ATOM 673 C C . HIS A 1 81 ? -19.612 -6.549 8.558 1.00 69.56 81 HIS A C 1
ATOM 675 O O . HIS A 1 81 ? -20.696 -7.090 8.771 1.00 69.56 81 HIS A O 1
ATOM 681 N N . ALA A 1 82 ? -18.543 -6.817 9.314 1.00 71.62 82 ALA A N 1
ATOM 682 C CA . ALA A 1 82 ? -18.670 -7.577 10.546 1.00 71.62 82 ALA A CA 1
ATOM 683 C C . ALA A 1 82 ? -19.550 -6.777 11.510 1.00 71.62 82 ALA A C 1
ATOM 685 O O . ALA A 1 82 ? -19.188 -5.672 11.915 1.00 71.62 82 ALA A O 1
ATOM 686 N N . GLU A 1 83 ? -20.698 -7.333 11.881 1.00 71.56 83 GLU A N 1
ATOM 687 C CA . GLU A 1 83 ? -21.614 -6.740 12.850 1.00 71.56 83 GLU A CA 1
ATOM 688 C C . GLU A 1 83 ? -21.785 -7.662 14.055 1.00 71.56 83 GLU A C 1
ATOM 690 O O . GLU A 1 83 ? -21.885 -8.884 13.931 1.00 71.56 83 GLU A O 1
ATOM 695 N N . LYS A 1 84 ? -21.843 -7.061 15.241 1.00 66.69 84 LYS A N 1
ATOM 696 C CA . LYS A 1 84 ? -22.211 -7.721 16.489 1.00 66.69 84 LYS A CA 1
ATOM 697 C C . LYS A 1 84 ? -23.309 -6.898 17.152 1.00 66.69 84 LYS A C 1
ATOM 699 O O . LYS A 1 84 ? -23.158 -5.691 17.316 1.00 66.69 84 LYS A O 1
ATOM 704 N N . GLU A 1 85 ? -24.413 -7.552 17.516 1.00 72.62 85 GLU A N 1
ATOM 705 C CA . GLU A 1 85 ? -25.567 -6.910 18.175 1.00 72.62 85 GLU A CA 1
ATOM 706 C C . GLU A 1 85 ? -26.142 -5.715 17.381 1.00 72.62 85 GLU A C 1
ATOM 7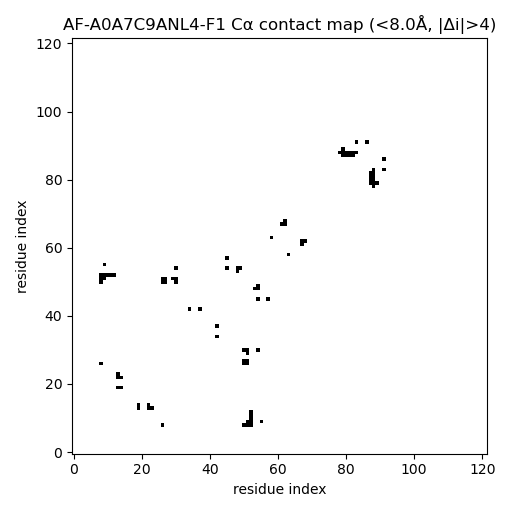08 O O . GLU A 1 85 ? -26.585 -4.724 17.953 1.00 72.62 85 GLU A O 1
ATOM 713 N N . GLY A 1 86 ? -26.113 -5.790 16.044 1.00 77.88 86 GLY A N 1
ATOM 714 C CA . GLY A 1 86 ? -26.605 -4.722 15.162 1.00 77.88 86 GLY A CA 1
ATOM 715 C C . GLY A 1 86 ? -25.697 -3.489 15.080 1.00 77.88 86 GLY A C 1
ATOM 716 O O . GLY A 1 86 ? -26.110 -2.455 14.561 1.00 77.88 86 GLY A O 1
ATOM 717 N N . LYS A 1 87 ? -24.466 -3.575 15.599 1.00 76.25 87 LYS A N 1
ATOM 718 C CA . LYS A 1 87 ? -23.426 -2.549 15.461 1.00 76.25 87 LYS A CA 1
ATOM 719 C C . LYS A 1 87 ? -22.260 -3.097 14.647 1.00 76.25 87 LYS A C 1
ATOM 721 O O . LYS A 1 87 ? -21.834 -4.228 14.877 1.00 76.25 87 LYS A O 1
ATOM 726 N N . SER A 1 88 ? -21.681 -2.277 13.768 1.00 81.19 88 SER A N 1
ATOM 727 C CA . SER A 1 88 ? -20.437 -2.644 13.082 1.00 81.19 88 SER A CA 1
ATOM 728 C C . SER A 1 88 ? -19.304 -2.880 14.085 1.00 81.19 88 SER A C 1
ATOM 730 O O . SER A 1 88 ? -19.245 -2.260 15.151 1.00 81.19 88 SER A O 1
ATOM 732 N N . LEU A 1 89 ? -18.376 -3.772 13.745 1.00 77.44 89 LEU A N 1
ATOM 733 C CA . LEU A 1 89 ? -17.204 -4.083 14.560 1.00 77.44 89 LEU A CA 1
ATOM 734 C C . LEU A 1 89 ? -16.361 -2.826 14.821 1.00 77.44 89 LEU A C 1
ATOM 736 O O . LEU A 1 89 ? -15.880 -2.630 15.934 1.00 77.44 89 LEU A O 1
ATOM 740 N N . ILE A 1 90 ? -16.261 -1.934 13.827 1.00 81.00 90 ILE A N 1
ATOM 741 C CA . ILE A 1 90 ? -15.640 -0.606 13.953 1.00 81.00 90 ILE A CA 1
ATOM 742 C C . ILE A 1 90 ? -16.326 0.205 15.061 1.00 81.00 90 ILE A C 1
ATOM 744 O O . ILE A 1 90 ? -15.647 0.748 15.929 1.00 81.00 90 ILE A O 1
ATOM 748 N N . ALA A 1 91 ? -17.663 0.265 15.071 1.00 82.00 91 ALA A N 1
ATOM 749 C CA . ALA A 1 91 ? -18.408 0.981 16.106 1.00 82.00 91 ALA A CA 1
ATOM 750 C C . ALA A 1 91 ? -18.183 0.366 17.496 1.00 82.00 91 ALA A C 1
ATOM 752 O O . ALA A 1 91 ? -17.959 1.094 18.458 1.00 82.00 91 ALA A O 1
ATOM 753 N N . HIS A 1 92 ? -18.149 -0.965 17.593 1.00 80.81 92 HIS A N 1
ATOM 754 C CA . HIS A 1 92 ? -17.818 -1.668 18.835 1.00 80.81 92 HIS A CA 1
ATOM 755 C C . HIS A 1 92 ? -16.403 -1.344 19.346 1.00 80.81 92 HIS A C 1
ATOM 757 O O . HIS A 1 92 ? -16.213 -1.119 20.541 1.00 80.81 92 HIS A O 1
ATOM 763 N N . LEU A 1 93 ? -15.405 -1.295 18.457 1.00 84.06 93 LEU A N 1
ATOM 764 C CA . LEU A 1 93 ? -14.026 -0.941 18.812 1.00 84.06 93 LEU A CA 1
ATOM 765 C C . LEU A 1 93 ? -13.902 0.524 19.246 1.00 84.06 93 LEU A C 1
ATOM 767 O O . LEU A 1 93 ? -13.159 0.822 20.181 1.00 84.06 93 LEU A O 1
ATOM 771 N N . MET A 1 94 ? -14.638 1.434 18.602 1.00 88.25 94 MET A N 1
ATOM 772 C CA . MET A 1 94 ? -14.690 2.839 19.012 1.00 88.25 94 MET A CA 1
ATOM 773 C C . MET A 1 94 ? -15.346 3.014 20.385 1.00 88.25 94 MET A C 1
ATOM 775 O O . MET A 1 94 ? -14.794 3.728 21.222 1.00 88.25 94 MET A O 1
ATOM 779 N N . ASP A 1 95 ? -16.469 2.334 20.639 1.00 84.94 95 ASP A N 1
ATOM 780 C CA . ASP A 1 95 ? -17.138 2.335 21.946 1.00 84.94 95 ASP A CA 1
ATOM 781 C C . ASP A 1 95 ? -16.177 1.828 23.038 1.00 84.94 95 ASP A C 1
ATOM 783 O O . ASP A 1 95 ? -15.999 2.480 24.067 1.00 84.94 95 ASP A O 1
ATOM 787 N N . PHE A 1 96 ? -15.477 0.718 22.778 1.00 85.44 96 PHE A N 1
ATOM 788 C CA . PHE A 1 96 ? -14.464 0.185 23.691 1.00 85.44 96 PHE A CA 1
ATOM 789 C C . PHE A 1 96 ? -13.328 1.181 23.952 1.00 85.44 96 PHE A C 1
ATOM 791 O O . PHE A 1 96 ? -12.987 1.434 25.109 1.00 85.44 96 PHE A O 1
ATOM 798 N N . LYS A 1 97 ? -12.749 1.765 22.892 1.00 90.31 97 LYS A N 1
ATOM 799 C CA . LYS A 1 97 ? -11.669 2.754 23.009 1.00 90.31 97 LYS A CA 1
ATOM 800 C C . LYS A 1 97 ? -12.100 3.927 23.888 1.00 90.31 97 LYS A C 1
ATOM 802 O O . LYS A 1 97 ? -11.352 4.313 24.781 1.00 90.31 97 LYS A O 1
ATOM 807 N N . LYS A 1 98 ? -13.315 4.442 23.682 1.00 93.19 98 LYS A N 1
ATOM 808 C CA . LYS A 1 98 ? -13.873 5.535 24.483 1.00 93.19 98 LYS A CA 1
ATOM 809 C C . LYS A 1 98 ? -13.958 5.164 25.965 1.00 93.19 98 LYS A C 1
ATOM 811 O O . LYS A 1 98 ? -13.471 5.909 26.809 1.00 93.19 98 LYS A O 1
ATOM 816 N N . THR A 1 99 ? -14.531 4.005 26.295 1.00 87.44 99 THR A N 1
ATOM 817 C CA . THR A 1 99 ? -14.627 3.548 27.692 1.00 87.44 99 THR A CA 1
ATOM 818 C C . THR A 1 99 ? -13.248 3.331 28.321 1.00 87.44 99 THR A C 1
ATOM 820 O O . THR A 1 99 ? -13.043 3.633 29.496 1.00 87.44 99 THR A O 1
ATOM 823 N N . TYR A 1 100 ? -12.281 2.839 27.546 1.00 89.19 100 TYR A N 1
ATOM 824 C CA . TYR A 1 100 ? -10.903 2.675 28.003 1.00 89.19 100 TYR A CA 1
ATOM 825 C C . TYR A 1 100 ? -10.216 4.021 28.294 1.00 89.19 100 TYR A C 1
ATOM 827 O O . TYR A 1 100 ? -9.557 4.167 29.322 1.00 89.19 100 TYR A O 1
ATOM 835 N N . GLU A 1 101 ? -10.406 5.027 27.438 1.00 92.88 101 GLU A N 1
ATOM 836 C CA . GLU A 1 101 ? -9.901 6.387 27.665 1.00 92.88 101 GLU A CA 1
ATOM 837 C C . GLU A 1 101 ? -10.541 7.033 28.906 1.00 92.88 101 GLU A C 1
ATOM 839 O O . GLU A 1 101 ? -9.834 7.608 29.734 1.00 92.88 101 GLU A O 1
ATOM 844 N N . GLU A 1 102 ? -11.853 6.866 29.100 1.00 91.56 102 GLU A N 1
ATOM 845 C CA . GLU A 1 102 ? -12.551 7.316 30.313 1.00 91.56 102 GLU A CA 1
ATOM 846 C C . GLU A 1 102 ? -11.980 6.653 31.577 1.00 91.56 102 GLU A C 1
ATOM 848 O O . GLU A 1 102 ? -11.721 7.329 32.577 1.00 91.56 102 GLU A O 1
ATOM 853 N N . LEU A 1 103 ? -11.716 5.344 31.529 1.00 89.81 103 LEU A N 1
ATOM 854 C CA . LEU A 1 103 ? -11.097 4.607 32.630 1.00 89.81 103 LEU A CA 1
ATOM 855 C C . LEU A 1 103 ? -9.705 5.160 32.972 1.00 89.81 103 LEU A C 1
ATOM 857 O O . LEU A 1 103 ? -9.394 5.360 34.149 1.00 89.81 103 LEU A O 1
ATOM 861 N N . ILE A 1 104 ? -8.880 5.453 31.963 1.00 91.69 104 ILE A N 1
ATOM 862 C CA . ILE A 1 104 ? -7.571 6.093 32.160 1.00 91.69 104 ILE A CA 1
ATOM 863 C C . ILE A 1 104 ? -7.734 7.457 32.843 1.00 91.69 104 ILE A C 1
ATOM 865 O O . ILE A 1 104 ? -7.030 7.741 33.818 1.00 91.69 104 ILE A O 1
ATOM 869 N N . CYS A 1 105 ? -8.682 8.285 32.393 1.00 90.19 105 CYS A N 1
ATOM 870 C CA . CYS A 1 105 ? -8.967 9.578 33.017 1.00 90.19 105 CYS A CA 1
ATOM 871 C C . CYS A 1 105 ? -9.367 9.434 34.495 1.00 90.19 105 CYS A C 1
ATOM 873 O O . CYS A 1 105 ? -8.909 10.217 35.333 1.00 90.19 105 CYS A O 1
ATOM 875 N N . PHE A 1 106 ? -10.164 8.418 34.841 1.00 91.44 106 PHE A N 1
ATOM 876 C CA . PHE A 1 106 ? -10.507 8.111 36.232 1.00 91.44 106 PHE A CA 1
ATOM 877 C C . PHE A 1 106 ? -9.289 7.702 37.065 1.00 91.44 106 PHE A C 1
ATOM 879 O O . PHE A 1 106 ? -9.116 8.194 38.181 1.00 91.44 106 PHE A O 1
ATOM 886 N N . TYR A 1 107 ? -8.409 6.846 36.544 1.00 88.31 107 TYR A N 1
ATOM 887 C CA . TYR A 1 107 ? -7.186 6.481 37.262 1.00 88.31 107 TYR A CA 1
ATOM 888 C C . TYR A 1 107 ? -6.281 7.692 37.504 1.00 88.31 107 TYR A C 1
ATOM 890 O O . TYR A 1 107 ? -5.779 7.867 38.618 1.00 88.31 107 TYR A O 1
ATOM 898 N N . HIS A 1 108 ? -6.120 8.563 36.506 1.00 90.69 108 HIS A N 1
ATOM 899 C CA . HIS A 1 108 ? -5.355 9.801 36.654 1.00 90.69 108 HIS A CA 1
ATOM 900 C C . HIS A 1 108 ? -5.964 10.735 37.711 1.00 90.69 108 HIS A C 1
ATOM 902 O O . HIS A 1 108 ? -5.236 11.226 38.575 1.00 90.69 108 HIS A O 1
ATOM 908 N N . SER A 1 109 ? -7.285 10.946 37.711 1.00 87.56 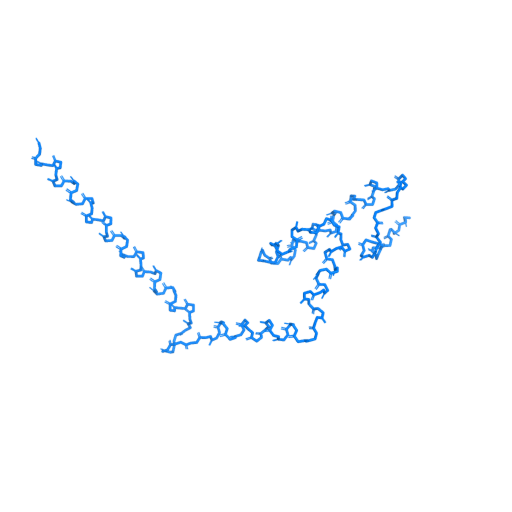109 SER A N 1
ATOM 909 C CA . SER A 1 109 ? -7.939 11.832 38.686 1.00 87.56 109 SER A CA 1
ATOM 910 C C . SER A 1 109 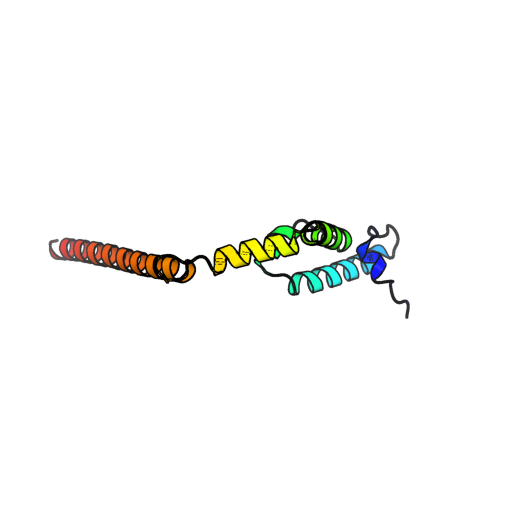? -7.831 11.310 40.124 1.00 87.56 109 SER A C 1
ATOM 912 O O . SER A 1 109 ? -7.581 12.086 41.054 1.00 87.56 109 SER A O 1
ATOM 914 N N . VAL A 1 110 ? -7.934 9.992 40.321 1.00 87.25 110 VAL A N 1
ATOM 915 C CA . VAL A 1 110 ? -7.749 9.346 41.628 1.00 87.25 110 VAL A CA 1
ATOM 916 C C . VAL A 1 110 ? -6.301 9.465 42.108 1.00 87.25 110 VAL A C 1
ATOM 918 O O . VAL A 1 110 ? -6.077 9.752 43.287 1.00 87.25 110 VAL A O 1
ATOM 921 N N . LEU A 1 111 ? -5.316 9.272 41.226 1.00 83.88 111 LEU A N 1
ATOM 922 C CA . LEU A 1 111 ? -3.898 9.421 41.572 1.00 83.88 111 LEU A CA 1
ATOM 923 C C . LEU A 1 111 ? -3.557 10.864 41.966 1.00 83.88 111 LEU A C 1
ATOM 925 O O . LEU A 1 111 ? -2.947 11.070 43.015 1.00 83.88 111 LEU A O 1
ATOM 929 N N . ILE A 1 112 ? -4.026 11.856 41.202 1.00 83.75 112 ILE A N 1
ATOM 930 C CA . ILE A 1 112 ? -3.850 13.285 41.518 1.00 83.75 112 ILE A CA 1
ATOM 931 C C . ILE A 1 112 ? -4.502 13.622 42.866 1.00 83.75 112 ILE A C 1
ATOM 933 O O . ILE A 1 112 ? -3.888 14.255 43.722 1.00 83.75 112 ILE A O 1
ATOM 937 N N . SER A 1 113 ? -5.718 13.127 43.109 1.00 82.12 113 SER A N 1
ATOM 938 C CA . SER A 1 113 ? -6.439 13.364 44.366 1.00 82.12 113 SER A CA 1
ATOM 939 C C . SER A 1 113 ? -5.758 12.736 45.588 1.00 82.12 113 SER A C 1
ATOM 941 O O . SER A 1 113 ? -5.898 13.242 46.703 1.00 82.12 113 SER A O 1
ATOM 943 N N . LYS A 1 114 ? -5.051 11.612 45.411 1.00 78.75 114 LYS A N 1
ATOM 944 C CA . LYS A 1 114 ? -4.231 10.992 46.464 1.00 78.75 114 LYS A CA 1
ATOM 945 C C . LYS A 1 114 ? -2.937 11.770 46.701 1.00 78.75 114 LYS A C 1
ATOM 947 O O . LYS A 1 114 ? -2.559 11.952 47.852 1.00 78.75 114 LYS A O 1
ATOM 952 N N . TYR A 1 115 ? -2.285 12.240 45.639 1.00 81.62 115 TYR A N 1
ATOM 953 C CA . TYR A 1 115 ? -1.080 13.061 45.743 1.00 81.62 115 TYR A CA 1
ATOM 954 C C . TYR A 1 115 ? -1.353 14.377 46.485 1.00 81.62 115 TYR A C 1
ATOM 956 O O . TYR A 1 115 ? -0.672 14.667 47.466 1.00 81.62 115 TYR A O 1
ATOM 964 N N . ASN A 1 116 ? -2.404 15.108 46.099 1.00 77.31 116 ASN A N 1
ATOM 965 C CA . ASN A 1 116 ? -2.761 16.386 46.725 1.00 77.31 116 ASN A CA 1
ATOM 966 C C . ASN A 1 116 ? -3.089 16.220 48.219 1.00 77.31 116 ASN A C 1
ATOM 968 O O . ASN A 1 116 ? -2.524 16.919 49.051 1.00 77.31 116 ASN A O 1
ATOM 972 N N . ARG A 1 117 ? -3.878 15.200 48.592 1.00 76.00 117 ARG A N 1
ATOM 973 C CA . ARG A 1 117 ? -4.160 14.892 50.009 1.00 76.00 117 ARG A CA 1
ATOM 974 C C . ARG A 1 117 ? -2.917 14.570 50.843 1.00 76.00 117 ARG A C 1
ATOM 976 O O . ARG A 1 117 ? -2.905 14.838 52.038 1.00 76.00 117 ARG A O 1
ATOM 983 N N . ASN A 1 118 ? -1.897 13.959 50.246 1.00 72.25 118 ASN A N 1
ATOM 984 C CA . ASN A 1 118 ? -0.647 13.655 50.945 1.00 72.25 118 ASN A CA 1
ATOM 985 C C . ASN A 1 118 ? 0.285 14.873 51.043 1.00 72.25 118 ASN A C 1
ATOM 987 O O . ASN A 1 118 ? 1.145 14.897 51.917 1.00 72.25 118 ASN A O 1
ATOM 991 N N . SER A 1 119 ? 0.121 15.859 50.157 1.00 65.88 119 SER A N 1
ATOM 992 C CA . SER A 1 119 ? 0.813 17.149 50.215 1.00 65.88 119 SER A CA 1
ATOM 993 C C . SER A 1 119 ? 0.220 18.062 51.288 1.00 65.88 119 SER A C 1
ATOM 995 O O . SER A 1 119 ? 0.975 18.714 51.994 1.00 65.88 119 SER A O 1
ATOM 997 N N . ASP A 1 120 ? -1.109 18.087 51.431 1.00 69.44 120 ASP A N 1
ATOM 998 C CA . ASP A 1 120 ? -1.801 18.953 52.401 1.00 69.44 120 ASP A CA 1
ATOM 999 C C . ASP A 1 120 ? -1.659 18.470 53.859 1.00 69.44 120 ASP A C 1
ATOM 1001 O O . ASP A 1 120 ? -1.842 19.241 54.796 1.00 69.44 120 ASP A O 1
ATOM 1005 N N . ASN A 1 121 ? -1.334 17.188 54.062 1.00 62.91 121 ASN A N 1
ATOM 1006 C CA . ASN A 1 121 ? -1.131 16.569 55.379 1.00 62.91 121 ASN A CA 1
ATOM 1007 C C . ASN A 1 121 ? 0.335 16.614 55.866 1.00 62.91 121 ASN A C 1
ATOM 1009 O O . ASN A 1 121 ? 0.691 15.872 56.787 1.00 62.91 121 ASN A O 1
ATOM 1013 N N . LYS A 1 122 ? 1.195 17.419 55.234 1.00 54.25 122 LYS A N 1
ATOM 1014 C CA . LYS A 1 122 ? 2.630 17.525 55.527 1.00 54.25 122 LYS A CA 1
ATOM 1015 C C . LYS A 1 122 ? 2.998 18.944 55.940 1.00 54.25 122 LYS A C 1
ATOM 1017 O O . LYS A 1 122 ? 3.850 19.061 56.846 1.00 54.25 122 LYS A O 1
#

Secondary structure (DSSP, 8-state):
-----TTHHHHPPPPSSTTHHHHHHHHHHHHHHHHHHS-HHHHHHHTT--SHHHHHHHHHHHH-STTHHHHHHHHHHHHHT-EETTEEHHHHHHHHHHHHHHHHHHHHHHHHHHHHHHHHT-